Protein AF-A0AA36K8P7-F1 (afdb_monomer_lite)

Secondary structure (DSSP, 8-state):
----TT--HHHHHHHHHHHHHHHHHHHHHHHHHHHHHHHHHHHSSS---HHHHHHHHHHHHHHHHHHHHHHHHSS--SSGGGGGG-HHHHHHHHHHHHHHHHHHHHHHHHT--

Organism: NCBI:txid1147131

Foldseek 3Di:
DDDDPVVDVVVVVVVVVVVLVVCLVVLCVQQVVQLQVQCCVPPVDSDRDLVSQLVSLVVVCVVCQLVVCCVPVVDADVVNCVSVVPVVSSVSSNVSSVVNNVVVVVVVVVVVD

Structure (mmCIF, N/CA/C/O backbone):
data_AF-A0AA36K8P7-F1
#
_entry.id   AF-A0AA36K8P7-F1
#
loop_
_atom_site.group_PDB
_atom_site.id
_atom_site.type_symbol
_atom_site.label_atom_id
_atom_site.label_alt_id
_atom_site.label_comp_id
_atom_site.label_asym_id
_atom_site.label_entity_id
_atom_site.label_seq_id
_atom_site.pdbx_PDB_ins_code
_atom_site.Cartn_x
_atom_site.Cartn_y
_atom_site.Cartn_z
_atom_site.occupancy
_atom_site.B_iso_or_equiv
_atom_site.auth_seq_id
_atom_site.auth_comp_id
_atom_site.auth_asym_id
_atom_site.auth_atom_id
_atom_site.pdbx_PDB_model_num
ATOM 1 N N . MET A 1 1 ? -8.236 -1.649 -37.747 1.00 40.59 1 MET A N 1
ATOM 2 C CA . MET A 1 1 ? -7.545 -1.756 -36.446 1.00 40.59 1 MET A CA 1
ATOM 3 C C . MET A 1 1 ? -7.538 -3.229 -36.063 1.00 40.59 1 MET A C 1
ATOM 5 O O . MET A 1 1 ? -8.474 -3.711 -35.443 1.00 40.59 1 MET A O 1
ATOM 9 N N . THR A 1 2 ? -6.567 -3.982 -36.574 1.00 45.44 2 THR A N 1
ATOM 10 C CA . THR A 1 2 ? -6.408 -5.414 -36.292 1.00 45.44 2 THR A CA 1
ATOM 11 C C . THR A 1 2 ? -5.794 -5.549 -34.906 1.00 45.44 2 THR A C 1
ATOM 13 O O . THR A 1 2 ? -4.579 -5.449 -34.750 1.00 45.44 2 THR A O 1
ATOM 16 N N . LEU A 1 3 ? -6.643 -5.689 -33.886 1.00 53.00 3 LEU A N 1
ATOM 17 C CA . LEU A 1 3 ? -6.190 -6.122 -32.569 1.00 53.00 3 LEU A CA 1
ATOM 18 C C . LEU A 1 3 ? -5.584 -7.516 -32.745 1.00 53.00 3 LEU A C 1
ATOM 20 O O . LEU A 1 3 ? -6.253 -8.430 -33.222 1.00 53.00 3 LEU A O 1
ATOM 24 N N . ASN A 1 4 ? -4.292 -7.627 -32.447 1.00 53.62 4 ASN A N 1
ATOM 25 C CA . ASN A 1 4 ? -3.527 -8.863 -32.503 1.00 53.62 4 ASN A CA 1
ATOM 26 C C . ASN A 1 4 ? -4.306 -9.978 -31.777 1.00 53.62 4 ASN A C 1
ATOM 28 O O . ASN A 1 4 ? -4.732 -9.773 -30.640 1.00 53.62 4 ASN A O 1
ATOM 32 N N . ALA A 1 5 ? -4.510 -11.135 -32.414 1.00 56.41 5 ALA A N 1
ATOM 33 C CA . ALA A 1 5 ? -5.339 -12.228 -31.884 1.00 56.41 5 ALA A CA 1
ATOM 34 C C . ALA A 1 5 ? -4.796 -12.844 -30.573 1.00 56.41 5 ALA A C 1
ATOM 36 O O . ALA A 1 5 ? -5.488 -13.614 -29.912 1.00 56.41 5 ALA A O 1
ATOM 37 N N . GLU A 1 6 ? -3.580 -12.470 -30.170 1.00 55.19 6 GLU A N 1
ATOM 38 C CA . GLU A 1 6 ? -2.968 -12.822 -28.885 1.00 55.19 6 GLU A CA 1
ATOM 39 C C . GLU A 1 6 ? -3.458 -11.951 -27.712 1.00 55.19 6 GLU A C 1
ATOM 41 O O . GLU A 1 6 ? -3.412 -12.373 -26.557 1.00 55.19 6 GLU A O 1
ATOM 46 N N . PHE A 1 7 ? -3.999 -10.758 -27.986 1.00 55.38 7 PHE A N 1
ATOM 47 C CA . PHE A 1 7 ? -4.611 -9.867 -26.994 1.00 55.38 7 PHE A CA 1
ATOM 48 C C . PHE A 1 7 ? -6.116 -10.151 -26.880 1.00 55.38 7 PHE A C 1
ATOM 50 O O . PHE A 1 7 ? -6.971 -9.308 -27.154 1.00 55.38 7 PHE A O 1
ATOM 57 N N . ASN A 1 8 ? -6.462 -11.376 -26.484 1.00 69.94 8 ASN A N 1
ATOM 58 C CA . ASN A 1 8 ? -7.846 -11.702 -26.156 1.00 69.94 8 ASN A CA 1
ATOM 59 C C . ASN A 1 8 ? -8.276 -10.879 -24.924 1.00 69.94 8 ASN A C 1
ATOM 61 O O . ASN A 1 8 ? -7.596 -10.899 -23.897 1.00 69.94 8 ASN A O 1
ATOM 65 N N . LEU A 1 9 ? -9.412 -10.175 -25.002 1.00 70.62 9 LEU A N 1
ATOM 66 C CA . LEU A 1 9 ? -9.998 -9.420 -23.881 1.00 70.62 9 LEU A CA 1
ATOM 67 C C . LEU A 1 9 ? -10.152 -10.286 -22.621 1.00 70.62 9 LEU A C 1
ATOM 69 O O . LEU A 1 9 ? -10.015 -9.787 -21.506 1.00 70.62 9 LEU A O 1
ATOM 73 N N . TYR A 1 10 ? -10.365 -11.591 -22.803 1.00 75.62 10 TYR A N 1
ATOM 74 C CA . TYR A 1 10 ? -10.346 -12.568 -21.721 1.00 75.62 10 TYR A CA 1
ATOM 75 C C . TYR A 1 10 ? -8.986 -12.630 -21.008 1.00 75.62 10 TYR A C 1
ATOM 77 O O . TYR A 1 10 ? -8.942 -12.534 -19.785 1.00 75.62 10 TYR A O 1
ATOM 85 N N . SER A 1 11 ? -7.871 -12.710 -21.744 1.00 75.19 11 SER A N 1
ATOM 86 C CA . SER A 1 11 ? -6.522 -12.694 -21.158 1.00 75.19 11 SER A CA 1
ATOM 87 C C . SER A 1 11 ? -6.240 -11.389 -20.420 1.00 75.19 11 SER A C 1
ATOM 89 O O . SER A 1 11 ? -5.667 -11.420 -19.336 1.00 75.19 11 SER A O 1
ATOM 91 N N . ILE A 1 12 ? -6.699 -10.248 -20.945 1.00 77.25 12 ILE A N 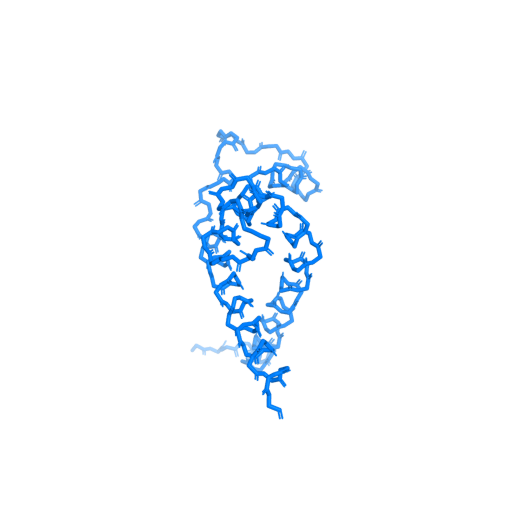1
ATOM 92 C CA . ILE A 1 12 ? -6.587 -8.957 -20.246 1.00 77.25 12 ILE A CA 1
ATOM 93 C C . ILE A 1 12 ? -7.373 -8.999 -18.929 1.00 77.25 12 ILE A C 1
ATOM 95 O O . ILE A 1 12 ? -6.844 -8.627 -17.883 1.00 77.25 12 ILE A O 1
ATOM 99 N N . GLY A 1 13 ? -8.611 -9.501 -18.960 1.00 78.62 13 GLY A N 1
ATOM 100 C CA . GLY A 1 13 ? -9.445 -9.665 -17.770 1.00 78.62 13 GLY A CA 1
ATOM 101 C C . GLY A 1 13 ? -8.815 -10.586 -16.724 1.00 78.62 13 GLY A C 1
ATOM 102 O O . GLY A 1 13 ? -8.796 -10.247 -15.543 1.00 78.62 13 GLY A O 1
ATOM 103 N N . VAL A 1 14 ? -8.236 -11.712 -17.148 1.00 79.44 14 VAL A N 1
ATOM 104 C CA . VAL A 1 14 ? -7.538 -12.658 -16.264 1.00 79.44 14 VAL A CA 1
ATOM 105 C C . VAL A 1 14 ? -6.281 -12.033 -15.662 1.00 79.44 14 VAL A C 1
ATOM 107 O O . VAL A 1 14 ? -6.059 -12.177 -14.463 1.00 79.44 14 VAL A O 1
ATOM 110 N N . ILE A 1 15 ? -5.483 -11.301 -16.445 1.00 77.94 15 ILE A N 1
ATOM 111 C CA . ILE A 1 15 ? -4.281 -10.613 -15.948 1.00 77.94 15 ILE A CA 1
ATOM 112 C C . ILE A 1 15 ? -4.660 -9.542 -14.923 1.00 77.94 15 ILE A C 1
ATOM 114 O O . ILE A 1 15 ? -4.028 -9.467 -13.869 1.00 77.94 15 ILE A O 1
ATOM 118 N N . LEU A 1 16 ? -5.706 -8.756 -15.197 1.00 75.69 16 LEU A N 1
ATOM 119 C CA . LEU A 1 16 ? -6.227 -7.756 -14.264 1.00 75.69 16 LEU A CA 1
ATOM 120 C C . LEU A 1 16 ? -6.761 -8.402 -12.983 1.00 75.69 16 LEU A C 1
ATOM 122 O O . LEU A 1 16 ? -6.462 -7.920 -11.894 1.00 75.69 16 LEU A O 1
ATOM 126 N N . LEU A 1 17 ? -7.501 -9.509 -13.093 1.00 78.44 17 LEU A N 1
ATOM 127 C CA . LEU A 1 17 ? -8.026 -10.243 -11.942 1.00 78.44 17 LEU A CA 1
ATOM 128 C C . LEU A 1 17 ? -6.900 -10.854 -11.100 1.00 78.44 17 LEU A C 1
ATOM 130 O O . LEU A 1 17 ? -6.914 -10.725 -9.879 1.00 78.44 17 LEU A O 1
ATOM 134 N N . ALA A 1 18 ? -5.913 -11.484 -11.735 1.00 76.62 18 ALA A N 1
ATOM 135 C CA . ALA A 1 18 ? -4.758 -12.057 -11.054 1.00 76.62 18 ALA A CA 1
ATOM 136 C C . ALA A 1 18 ? -3.929 -10.971 -10.355 1.00 76.62 18 ALA A C 1
ATOM 138 O O . ALA A 1 18 ? -3.581 -11.133 -9.187 1.00 76.62 18 ALA A O 1
ATOM 139 N N . HIS A 1 19 ? -3.683 -9.838 -11.024 1.00 74.88 19 HIS A N 1
ATOM 140 C CA . HIS A 1 19 ? -3.034 -8.677 -10.408 1.00 74.88 19 HIS A CA 1
ATOM 141 C C . HIS A 1 19 ? -3.842 -8.147 -9.226 1.00 74.88 19 HIS A C 1
ATOM 143 O O . HIS A 1 19 ? -3.276 -7.907 -8.163 1.00 74.88 19 HIS A O 1
ATOM 149 N N . PHE A 1 20 ? -5.159 -8.009 -9.374 1.00 73.12 20 PHE A N 1
ATOM 150 C CA . PHE A 1 20 ? -6.035 -7.550 -8.301 1.00 73.12 20 PHE A CA 1
ATOM 151 C C . PHE A 1 20 ? -6.010 -8.493 -7.092 1.00 73.12 20 PHE A C 1
ATOM 153 O O . PHE A 1 20 ? -5.865 -8.032 -5.964 1.00 73.12 20 PHE A O 1
ATOM 160 N N . LEU A 1 21 ? -6.097 -9.808 -7.311 1.00 76.06 21 LEU A N 1
ATOM 161 C CA . LEU A 1 21 ? -6.047 -10.814 -6.246 1.00 76.06 21 LEU A CA 1
ATOM 162 C C . LEU A 1 21 ? -4.680 -10.862 -5.562 1.00 76.06 21 LEU A C 1
ATOM 164 O O . LEU A 1 21 ? -4.620 -10.943 -4.336 1.00 76.06 21 LEU A O 1
ATOM 168 N N . PHE A 1 22 ? -3.592 -10.771 -6.330 1.00 74.94 22 PHE A N 1
ATOM 169 C CA . PHE A 1 22 ? -2.241 -10.681 -5.783 1.00 74.94 22 PHE A CA 1
ATOM 170 C C . PHE A 1 22 ? -2.099 -9.440 -4.903 1.00 74.94 22 PHE A C 1
ATOM 172 O O . PHE A 1 22 ? -1.664 -9.545 -3.756 1.00 74.94 22 PHE A O 1
ATOM 179 N N . TYR A 1 23 ? -2.548 -8.281 -5.397 1.00 68.44 23 TYR A N 1
ATOM 180 C CA . TYR A 1 23 ? -2.556 -7.054 -4.614 1.00 68.44 23 TYR A CA 1
ATOM 181 C C . TYR A 1 23 ? -3.427 -7.175 -3.378 1.00 68.44 23 TYR A C 1
ATOM 183 O O . TYR A 1 23 ? -2.968 -6.740 -2.337 1.00 68.44 23 TYR A O 1
ATOM 191 N N . LEU A 1 24 ? -4.612 -7.786 -3.448 1.00 70.56 24 LEU A N 1
ATOM 192 C CA . LEU A 1 24 ? -5.509 -7.981 -2.306 1.00 70.56 24 LEU A CA 1
ATOM 193 C C . LEU A 1 24 ? -4.886 -8.884 -1.230 1.00 70.56 24 LEU A C 1
ATOM 195 O O . LEU A 1 24 ? -4.972 -8.571 -0.043 1.00 70.56 24 LEU A O 1
ATOM 199 N N . LEU A 1 25 ? -4.235 -9.978 -1.636 1.00 73.88 25 LEU A N 1
ATOM 200 C CA . LEU A 1 25 ? -3.554 -10.908 -0.732 1.00 73.88 25 LEU A CA 1
ATOM 201 C C . LEU A 1 25 ? -2.342 -10.247 -0.068 1.00 73.88 25 LEU A C 1
ATOM 203 O O . LEU A 1 25 ? -2.195 -10.302 1.153 1.00 73.88 25 LEU A O 1
ATOM 207 N N . PHE A 1 26 ? -1.499 -9.593 -0.868 1.00 68.94 26 PHE A N 1
ATOM 208 C CA . PHE A 1 26 ? -0.309 -8.898 -0.386 1.00 68.94 26 PHE A CA 1
ATOM 209 C C . PHE A 1 26 ? -0.693 -7.686 0.474 1.00 68.94 26 PHE A C 1
ATOM 211 O O . PHE A 1 26 ? -0.095 -7.473 1.528 1.00 68.94 26 PHE A O 1
ATOM 218 N N . TYR A 1 27 ? -1.758 -6.961 0.094 1.00 66.44 27 TYR A N 1
ATOM 219 C CA . TYR A 1 27 ? -2.400 -5.935 0.921 1.00 66.44 27 TYR A CA 1
ATOM 220 C C . TYR A 1 27 ? -2.798 -6.527 2.264 1.00 66.44 27 TYR A C 1
ATOM 222 O O . TYR A 1 27 ? -2.426 -5.985 3.294 1.00 66.44 27 TYR A O 1
ATOM 230 N N . GLY A 1 28 ? -3.532 -7.639 2.276 1.00 65.56 28 GLY A N 1
ATOM 231 C CA . GLY A 1 28 ? -3.952 -8.291 3.511 1.00 65.56 28 GLY A CA 1
ATOM 232 C C . GLY A 1 28 ? -2.760 -8.612 4.412 1.00 65.56 28 GLY A C 1
ATOM 233 O O . GLY A 1 28 ? -2.693 -8.138 5.541 1.00 65.56 28 GLY A O 1
ATOM 234 N N . LEU A 1 29 ? -1.774 -9.353 3.909 1.00 74.19 29 LEU A N 1
ATOM 235 C CA . LEU A 1 29 ? -0.672 -9.839 4.742 1.00 74.19 29 LEU A CA 1
ATOM 236 C C . LEU A 1 29 ? 0.176 -8.706 5.346 1.00 74.19 29 LEU A C 1
ATOM 238 O O . LEU A 1 29 ? 0.515 -8.750 6.528 1.00 74.19 29 LEU A O 1
ATOM 242 N N . LEU A 1 30 ? 0.505 -7.690 4.542 1.00 71.00 30 LEU A N 1
ATOM 243 C CA . LEU A 1 30 ? 1.369 -6.587 4.965 1.00 71.00 30 LEU A CA 1
ATOM 244 C C . LEU A 1 30 ? 0.608 -5.467 5.662 1.00 71.00 30 LEU A C 1
ATOM 246 O O . LEU A 1 30 ? 1.123 -4.901 6.616 1.00 71.00 30 LEU A O 1
ATOM 250 N N . ILE A 1 31 ? -0.603 -5.124 5.226 1.00 67.88 31 ILE A N 1
ATOM 251 C CA . ILE A 1 31 ? -1.311 -3.948 5.746 1.00 67.88 31 ILE A CA 1
ATOM 252 C C . ILE A 1 31 ? -2.125 -4.282 6.984 1.00 67.88 31 ILE A C 1
ATOM 254 O O . ILE A 1 31 ? -2.259 -3.404 7.826 1.00 67.88 31 ILE A O 1
ATOM 258 N N . ILE A 1 32 ? -2.608 -5.515 7.175 1.00 69.25 32 ILE A N 1
ATOM 259 C CA . ILE A 1 32 ? -3.371 -5.887 8.382 1.00 69.25 32 ILE A CA 1
ATOM 260 C C . ILE A 1 32 ? -2.647 -5.526 9.691 1.00 69.25 32 ILE A C 1
ATOM 262 O O . ILE A 1 32 ? -3.256 -4.813 10.495 1.00 69.25 32 ILE A O 1
ATOM 266 N N . PRO A 1 33 ? -1.388 -5.946 9.940 1.00 70.94 33 PRO A N 1
ATOM 267 C CA . PRO A 1 33 ? -0.728 -5.648 11.211 1.00 70.94 33 PRO A CA 1
ATOM 268 C C . PRO A 1 33 ? -0.530 -4.140 11.414 1.00 70.94 33 PRO A C 1
ATOM 270 O O . PRO A 1 33 ? -0.834 -3.610 12.482 1.00 70.94 33 PRO A O 1
ATOM 273 N N . PHE A 1 34 ? -0.118 -3.417 10.371 1.00 68.38 34 PHE A N 1
ATOM 274 C CA . PHE A 1 34 ? 0.097 -1.969 10.448 1.00 68.38 34 PHE A CA 1
ATOM 275 C C . PHE A 1 34 ? -1.208 -1.181 10.566 1.00 68.38 34 PHE A C 1
ATOM 277 O O . PHE A 1 34 ? -1.270 -0.210 11.315 1.00 68.38 34 PHE A O 1
ATOM 284 N N . ALA A 1 35 ? -2.267 -1.603 9.879 1.00 68.06 35 ALA A N 1
ATOM 285 C CA . ALA A 1 35 ? -3.590 -1.003 9.975 1.00 68.06 35 ALA A CA 1
ATOM 286 C C . ALA A 1 35 ? -4.223 -1.233 11.338 1.00 68.06 35 ALA A C 1
ATOM 288 O O . ALA A 1 35 ? -4.905 -0.344 11.844 1.00 68.06 35 ALA A O 1
ATOM 289 N N . TYR A 1 36 ? -3.946 -2.366 11.980 1.00 70.12 36 TYR A N 1
ATOM 290 C CA . TYR A 1 36 ? -4.372 -2.601 13.351 1.00 70.12 36 TYR A CA 1
ATOM 291 C C . TYR A 1 36 ? -3.639 -1.689 14.341 1.00 70.12 36 TYR A C 1
ATOM 293 O O . TYR A 1 36 ? -4.287 -1.050 15.170 1.00 70.12 36 TYR A O 1
ATOM 301 N N . ILE A 1 37 ? -2.314 -1.556 14.205 1.00 73.38 37 ILE A N 1
ATOM 302 C CA . ILE A 1 37 ? -1.496 -0.639 15.015 1.00 73.38 37 ILE A CA 1
ATOM 303 C C . ILE A 1 37 ? -1.978 0.806 14.829 1.00 73.38 37 ILE A C 1
ATOM 305 O O . ILE A 1 37 ? -2.318 1.480 15.798 1.00 73.38 37 ILE A O 1
ATOM 309 N N . ILE A 1 38 ? -2.087 1.273 13.585 1.00 66.94 38 ILE A N 1
ATOM 310 C CA . ILE A 1 38 ? -2.539 2.634 13.266 1.00 66.94 38 ILE A CA 1
ATOM 311 C C . ILE A 1 38 ? -3.967 2.860 13.768 1.00 66.94 38 ILE A C 1
ATOM 313 O O . ILE A 1 38 ? -4.245 3.899 14.357 1.00 66.94 38 ILE A O 1
ATOM 317 N N . SER A 1 39 ? -4.868 1.887 13.613 1.00 64.19 39 SER A N 1
ATOM 318 C CA . SER A 1 39 ? -6.231 1.977 14.145 1.00 64.19 39 SER A CA 1
ATOM 319 C C . SER A 1 39 ? -6.267 2.053 15.673 1.00 64.19 39 SER A C 1
ATOM 321 O O . SER A 1 39 ? -7.084 2.793 16.226 1.00 64.19 39 SER A O 1
ATOM 323 N N . TYR A 1 40 ? -5.390 1.317 16.358 1.00 67.75 40 TYR A N 1
ATOM 324 C CA . TYR A 1 40 ? -5.247 1.375 17.811 1.00 67.75 40 TYR A CA 1
ATOM 325 C C . TYR A 1 40 ? -4.817 2.776 18.268 1.00 67.75 40 TYR A C 1
ATOM 327 O O . TYR A 1 40 ? -5.436 3.334 19.175 1.00 67.75 40 TYR A O 1
ATOM 335 N N . PHE A 1 41 ? -3.837 3.379 17.586 1.00 65.56 41 PHE A N 1
ATOM 336 C CA . PHE A 1 41 ? -3.371 4.737 17.880 1.00 65.56 41 PHE A CA 1
ATOM 337 C C . PHE A 1 41 ? -4.388 5.830 17.508 1.00 65.56 41 PHE A C 1
ATOM 339 O O . PHE A 1 41 ? -4.593 6.747 18.299 1.00 65.56 41 PHE A O 1
ATOM 346 N N . LEU A 1 42 ? -5.055 5.741 16.349 1.00 61.28 42 LEU A N 1
ATOM 347 C CA . LEU A 1 42 ? -5.985 6.780 15.873 1.00 61.28 42 LEU A CA 1
ATOM 348 C C . LEU A 1 42 ? -7.346 6.754 16.572 1.00 61.28 42 LEU A C 1
ATOM 350 O O . LEU A 1 42 ? -7.914 7.805 16.850 1.00 61.28 42 LEU A O 1
ATOM 354 N N . ALA A 1 43 ? -7.917 5.569 16.790 1.00 56.47 43 ALA A N 1
ATOM 355 C CA . ALA A 1 43 ? -9.314 5.441 17.207 1.00 56.47 43 ALA A CA 1
ATOM 356 C C . ALA A 1 43 ? -9.480 4.926 18.642 1.00 56.47 43 ALA A C 1
ATOM 358 O O . ALA A 1 43 ? -10.618 4.803 19.101 1.00 56.47 43 ALA A O 1
ATOM 359 N N . ARG A 1 44 ? -8.382 4.557 19.330 1.00 57.69 44 ARG A N 1
ATOM 360 C CA . ARG A 1 44 ? -8.389 3.865 20.640 1.00 57.69 44 ARG A CA 1
ATOM 361 C C . ARG A 1 44 ? -9.305 2.629 20.677 1.00 57.69 44 ARG A C 1
ATOM 363 O O . ARG A 1 44 ? -9.708 2.161 21.737 1.00 57.69 44 ARG A O 1
ATOM 370 N N . LYS A 1 45 ? -9.662 2.113 19.498 1.00 53.88 45 LYS A N 1
ATOM 371 C CA . LYS A 1 45 ? -10.576 0.998 19.261 1.00 53.88 45 LYS A CA 1
ATOM 372 C C . LYS A 1 45 ? -9.860 0.011 18.358 1.00 53.88 45 LYS A C 1
ATOM 374 O O . LYS A 1 45 ? -9.368 0.383 17.294 1.00 53.88 45 LYS A O 1
ATOM 379 N N . SER A 1 46 ? -9.873 -1.264 18.734 1.00 58.09 46 SER A N 1
ATOM 380 C CA . SER A 1 46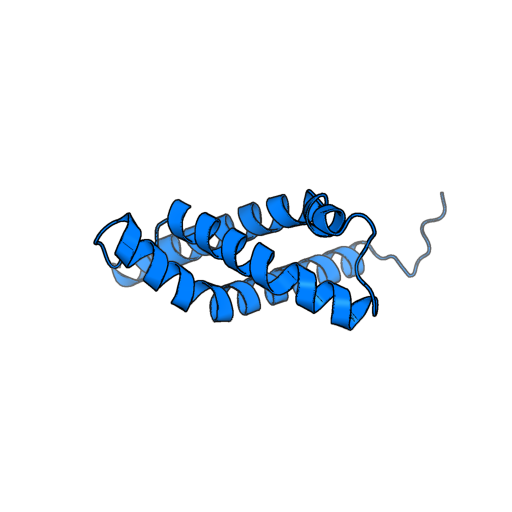 ? -9.238 -2.354 17.981 1.00 58.09 46 SER A CA 1
ATOM 381 C C . SER A 1 46 ? -10.042 -2.779 16.731 1.00 58.09 46 SER A C 1
ATOM 383 O O . SER A 1 46 ? -10.006 -3.920 16.277 1.00 58.09 46 SER A O 1
ATOM 385 N N . ARG A 1 47 ? -10.818 -1.848 16.159 1.00 62.22 47 ARG A N 1
ATOM 386 C CA . ARG A 1 47 ? -11.633 -2.064 14.962 1.00 62.22 47 ARG A CA 1
ATOM 387 C C . ARG A 1 47 ? -11.023 -1.330 13.781 1.00 62.22 47 ARG A C 1
ATOM 389 O O . ARG A 1 47 ? -11.079 -0.104 13.731 1.00 62.22 47 ARG A O 1
ATOM 396 N N . LEU A 1 48 ? -10.544 -2.106 12.812 1.00 68.31 48 LEU A N 1
ATOM 397 C CA . LEU A 1 48 ? -10.168 -1.635 11.481 1.00 68.31 48 LEU A CA 1
ATOM 398 C C . LEU A 1 48 ? -11.321 -0.833 10.863 1.00 68.31 48 LEU A C 1
ATOM 400 O O . LEU A 1 48 ? -12.437 -1.335 10.700 1.00 68.31 48 LEU A O 1
ATOM 404 N N . ASN A 1 49 ? -11.051 0.426 10.536 1.00 76.31 49 ASN A N 1
ATOM 405 C CA . ASN A 1 49 ? -11.981 1.311 9.853 1.00 76.31 49 ASN A CA 1
ATOM 406 C C . ASN A 1 49 ? -11.401 1.695 8.485 1.00 76.31 49 ASN A C 1
ATOM 408 O O . ASN A 1 49 ? -10.215 1.508 8.226 1.00 76.31 49 ASN A O 1
ATOM 412 N N . LEU A 1 50 ? -12.249 2.185 7.580 1.00 79.62 50 LEU A N 1
ATOM 413 C CA . LEU A 1 50 ? -11.839 2.464 6.201 1.00 79.62 50 LEU A CA 1
ATOM 414 C C . LEU A 1 50 ? -10.682 3.479 6.135 1.00 79.62 50 LEU A C 1
ATOM 416 O O . LEU A 1 50 ? -9.754 3.308 5.351 1.00 79.62 50 LEU A O 1
ATOM 420 N N . MET A 1 51 ? -10.702 4.489 7.011 1.00 80.06 51 MET A N 1
ATOM 421 C CA . MET A 1 51 ? -9.650 5.503 7.074 1.00 80.06 51 MET A CA 1
ATOM 422 C C . MET A 1 51 ? -8.316 4.920 7.540 1.00 80.06 51 MET A C 1
ATOM 424 O O . MET A 1 51 ? -7.288 5.214 6.936 1.00 80.06 51 MET A O 1
ATOM 428 N N . SER A 1 52 ? -8.309 4.061 8.566 1.00 77.38 52 SER A N 1
ATOM 429 C CA . SER A 1 52 ? -7.076 3.412 9.014 1.00 77.38 52 SER A CA 1
ATOM 430 C C . SER A 1 52 ? -6.508 2.490 7.939 1.00 77.38 52 SER A C 1
ATOM 432 O O . SER A 1 52 ? -5.307 2.526 7.707 1.00 77.38 52 SER A O 1
ATOM 434 N N . ILE A 1 53 ? -7.353 1.769 7.195 1.00 81.25 53 ILE A N 1
ATOM 435 C CA . ILE A 1 53 ? -6.919 0.954 6.047 1.00 81.25 53 ILE A CA 1
ATOM 436 C C . ILE A 1 53 ? -6.220 1.818 4.983 1.00 81.25 53 ILE A C 1
ATOM 438 O O . ILE A 1 53 ? -5.133 1.462 4.528 1.00 81.25 53 ILE A O 1
ATOM 442 N N . PHE A 1 54 ? -6.792 2.968 4.612 1.00 83.62 54 PHE A N 1
ATOM 443 C CA . PHE A 1 54 ? -6.190 3.856 3.609 1.00 83.62 54 PHE A CA 1
ATOM 444 C C . PHE A 1 54 ? -4.897 4.520 4.076 1.00 83.62 54 PHE A C 1
ATOM 446 O O . PHE A 1 54 ? -3.926 4.570 3.315 1.00 83.62 54 PHE A O 1
ATOM 453 N N . ILE A 1 55 ? -4.857 5.002 5.319 1.00 82.88 55 ILE A N 1
ATOM 454 C CA . ILE A 1 55 ? -3.661 5.632 5.891 1.00 82.88 55 ILE A CA 1
ATOM 455 C C . ILE A 1 55 ? -2.516 4.620 5.941 1.00 82.88 55 ILE A C 1
ATOM 457 O O . ILE A 1 55 ? -1.409 4.916 5.497 1.00 82.88 55 ILE A O 1
ATOM 461 N N . SER A 1 56 ? -2.785 3.404 6.414 1.00 78.62 56 SER A N 1
ATOM 462 C CA . SER A 1 56 ? -1.777 2.348 6.506 1.00 78.62 56 SER A CA 1
ATOM 463 C C . SER A 1 56 ? -1.308 1.858 5.144 1.00 78.62 56 SER A C 1
ATOM 465 O O . SER A 1 56 ? -0.107 1.684 4.953 1.00 78.62 56 SER A O 1
ATOM 467 N N . GLY A 1 57 ? -2.221 1.693 4.184 1.00 79.06 57 GLY A N 1
ATOM 468 C CA . GLY A 1 57 ? -1.861 1.331 2.814 1.00 79.06 57 GLY A CA 1
ATOM 469 C C . GLY A 1 57 ? -0.982 2.384 2.142 1.00 79.06 57 GLY A C 1
ATOM 470 O O . GLY A 1 57 ? 0.022 2.049 1.516 1.00 79.06 57 GLY A O 1
ATOM 471 N N . THR A 1 58 ? -1.296 3.664 2.351 1.00 83.56 58 THR A N 1
ATOM 472 C CA . THR A 1 58 ? -0.486 4.779 1.841 1.00 83.56 58 THR A CA 1
ATOM 473 C C . THR A 1 58 ? 0.879 4.846 2.529 1.00 83.56 58 THR A C 1
ATOM 475 O O . THR A 1 58 ? 1.892 5.018 1.856 1.00 83.56 58 THR A O 1
ATOM 478 N N . ALA A 1 59 ? 0.938 4.665 3.851 1.00 84.62 59 ALA A N 1
ATOM 479 C CA . ALA A 1 59 ? 2.190 4.684 4.607 1.00 84.62 59 ALA A CA 1
ATOM 480 C C . ALA A 1 59 ? 3.136 3.551 4.182 1.00 84.62 59 ALA A C 1
ATOM 482 O O . ALA A 1 59 ? 4.310 3.794 3.908 1.00 84.62 59 ALA A O 1
ATOM 483 N N . ILE A 1 60 ? 2.617 2.327 4.059 1.00 82.56 60 ILE A N 1
ATOM 484 C CA . ILE A 1 60 ? 3.390 1.174 3.581 1.00 82.56 60 ILE A CA 1
ATOM 485 C C . ILE A 1 60 ? 3.880 1.412 2.153 1.00 82.56 60 ILE A C 1
ATOM 487 O O . ILE A 1 60 ? 5.041 1.141 1.852 1.00 82.56 60 ILE A O 1
ATOM 491 N N . TRP A 1 61 ? 3.035 1.972 1.287 1.00 81.69 61 TRP A N 1
ATOM 492 C CA . TRP A 1 61 ? 3.441 2.320 -0.070 1.00 81.69 61 TRP A CA 1
ATOM 493 C C . TRP A 1 61 ? 4.600 3.319 -0.084 1.00 81.69 61 TRP A C 1
ATOM 495 O O . TRP A 1 61 ? 5.600 3.072 -0.754 1.00 81.69 61 TRP A O 1
ATOM 505 N N . ILE A 1 62 ? 4.519 4.400 0.695 1.00 84.62 62 ILE A N 1
ATOM 506 C CA . ILE A 1 62 ? 5.592 5.402 0.786 1.00 84.62 62 ILE A CA 1
ATOM 507 C C . ILE A 1 62 ? 6.916 4.763 1.227 1.00 84.62 62 ILE A C 1
ATOM 509 O O . ILE A 1 62 ? 7.965 5.106 0.690 1.00 84.62 62 ILE A O 1
ATOM 513 N N . LEU A 1 63 ? 6.874 3.804 2.155 1.00 85.06 63 LEU A N 1
ATOM 514 C CA . LEU A 1 63 ? 8.070 3.120 2.653 1.00 85.06 63 LEU A CA 1
ATOM 515 C C . LEU A 1 63 ? 8.657 2.116 1.650 1.00 85.06 63 LEU A C 1
ATOM 517 O O . LEU A 1 63 ? 9.875 2.038 1.501 1.00 85.06 63 LEU A O 1
ATOM 521 N N . ILE A 1 64 ? 7.812 1.347 0.959 1.00 83.38 64 ILE A N 1
ATOM 522 C CA . ILE A 1 64 ? 8.263 0.264 0.071 1.00 83.38 64 ILE A CA 1
ATOM 523 C C . ILE A 1 64 ? 8.610 0.779 -1.332 1.00 83.38 64 ILE A C 1
ATOM 525 O O . ILE A 1 64 ? 9.504 0.226 -1.968 1.00 83.38 64 ILE A O 1
ATOM 529 N N . SER A 1 65 ? 7.965 1.843 -1.823 1.00 82.00 65 SER A N 1
ATOM 530 C CA . SER 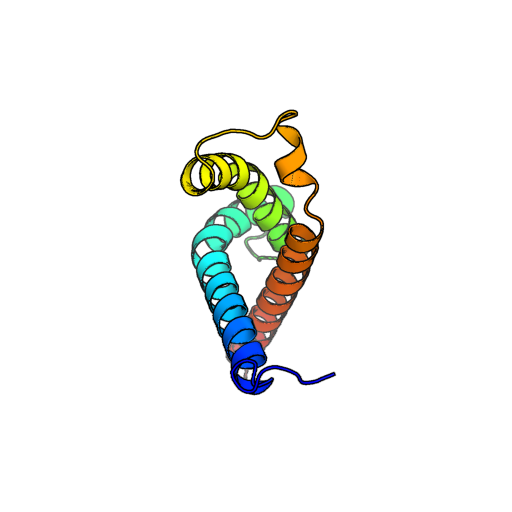A 1 65 ? 8.154 2.325 -3.205 1.00 82.00 65 SER A CA 1
ATOM 531 C C . SER A 1 65 ? 9.610 2.637 -3.570 1.00 82.00 65 SER A C 1
ATOM 533 O O . SER A 1 65 ? 10.036 2.222 -4.646 1.00 82.00 65 SER A O 1
ATOM 535 N N . PRO A 1 66 ? 10.409 3.306 -2.713 1.00 83.62 66 PRO A N 1
ATOM 536 C CA . PRO A 1 66 ? 11.830 3.532 -2.975 1.00 83.62 66 PRO A CA 1
ATOM 537 C C . PRO A 1 66 ? 12.620 2.224 -3.116 1.00 83.62 66 PRO A C 1
ATOM 539 O O . PRO A 1 66 ? 13.429 2.087 -4.029 1.00 83.62 66 PRO A O 1
ATOM 542 N N . ILE A 1 67 ? 12.351 1.250 -2.239 1.00 84.69 67 ILE A N 1
ATOM 543 C CA . ILE A 1 67 ? 13.023 -0.058 -2.215 1.00 84.69 67 ILE A CA 1
ATOM 544 C C . ILE A 1 67 ? 12.647 -0.868 -3.458 1.00 84.69 67 ILE A C 1
ATOM 546 O O . ILE A 1 67 ? 13.517 -1.413 -4.131 1.00 84.69 67 ILE A O 1
ATOM 550 N N . ALA A 1 68 ? 11.357 -0.908 -3.793 1.00 81.31 68 ALA A N 1
ATOM 551 C CA . ALA A 1 68 ? 10.861 -1.584 -4.983 1.00 81.31 68 ALA A CA 1
ATOM 552 C C . ALA A 1 68 ? 11.455 -0.961 -6.253 1.00 81.31 68 ALA A C 1
ATOM 554 O O . ALA A 1 68 ? 11.949 -1.679 -7.117 1.00 81.31 68 ALA A O 1
ATOM 555 N N . HIS A 1 69 ? 11.477 0.371 -6.347 1.00 81.44 69 HIS A N 1
ATOM 556 C CA . HIS A 1 69 ? 12.070 1.061 -7.489 1.00 81.44 69 HIS A CA 1
ATOM 557 C C . HIS A 1 69 ? 13.565 0.746 -7.630 1.00 81.44 69 HIS A C 1
ATOM 559 O O . HIS A 1 69 ? 14.022 0.452 -8.731 1.00 81.44 69 HIS A O 1
ATOM 565 N N . LEU A 1 70 ? 14.324 0.731 -6.529 1.00 84.19 70 LEU A N 1
ATOM 566 C CA . LEU A 1 70 ? 15.727 0.309 -6.551 1.00 84.19 70 LEU A CA 1
ATOM 567 C C . LEU A 1 70 ? 15.900 -1.141 -7.009 1.00 84.19 70 LEU A C 1
ATOM 569 O O . LEU A 1 70 ? 16.788 -1.414 -7.808 1.00 84.19 70 LEU A O 1
ATOM 573 N N . PHE A 1 71 ? 15.065 -2.060 -6.527 1.00 82.50 71 PHE A N 1
ATOM 574 C CA . PHE A 1 71 ? 15.181 -3.479 -6.860 1.00 82.50 71 PHE A CA 1
ATOM 575 C C . PHE A 1 71 ? 14.866 -3.762 -8.336 1.00 82.50 71 PHE A C 1
ATOM 577 O O . PHE A 1 71 ? 15.565 -4.542 -8.974 1.00 82.50 71 PHE A O 1
ATOM 584 N N . PHE A 1 72 ? 13.835 -3.115 -8.890 1.00 80.94 72 PHE A N 1
ATOM 585 C CA . PHE A 1 72 ? 13.397 -3.356 -10.269 1.00 80.94 72 PHE A CA 1
ATOM 586 C C . PHE A 1 72 ? 14.124 -2.501 -11.315 1.00 80.94 72 PHE A C 1
ATOM 588 O O . PHE A 1 72 ? 14.344 -2.969 -12.428 1.00 80.94 72 PHE A O 1
ATOM 595 N N . VAL A 1 73 ? 14.479 -1.254 -10.988 1.00 85.50 73 VAL A N 1
ATOM 596 C CA . VAL A 1 73 ? 15.068 -0.285 -11.938 1.00 85.50 73 VAL A CA 1
ATOM 597 C C . VAL A 1 73 ? 16.574 -0.103 -11.708 1.00 85.50 73 VAL A C 1
ATOM 599 O O . VAL A 1 73 ? 17.276 0.425 -12.566 1.00 85.50 73 VAL A O 1
ATOM 602 N N . GLY A 1 74 ? 17.101 -0.524 -10.555 1.00 86.06 74 GLY A N 1
ATOM 603 C CA . GLY A 1 74 ? 18.526 -0.423 -10.216 1.00 86.06 74 GLY A CA 1
ATOM 604 C C . GLY A 1 74 ? 19.001 0.987 -9.848 1.00 86.06 74 GLY A C 1
ATOM 605 O O . GLY A 1 74 ? 20.182 1.186 -9.581 1.00 86.06 74 GLY A O 1
ATOM 606 N N . SER A 1 75 ? 18.114 1.985 -9.841 1.00 86.25 75 SER A N 1
ATOM 607 C CA . SER A 1 75 ? 18.462 3.383 -9.560 1.00 86.25 75 SER A CA 1
ATOM 608 C C . SER A 1 75 ? 17.258 4.176 -9.055 1.00 86.25 75 SER A C 1
ATOM 610 O O . SER A 1 75 ? 16.115 3.745 -9.198 1.00 86.25 75 SER A O 1
ATOM 612 N N . PHE A 1 76 ? 17.504 5.338 -8.446 1.00 82.00 76 PHE A N 1
ATOM 613 C CA . PHE A 1 76 ? 16.451 6.296 -8.113 1.00 82.00 76 PHE A CA 1
ATOM 614 C C . PHE A 1 76 ? 16.193 7.240 -9.290 1.00 82.00 76 PHE A C 1
ATOM 616 O O . PHE A 1 76 ? 17.149 7.680 -9.931 1.00 82.00 76 PHE A O 1
ATOM 623 N N . PRO A 1 77 ? 14.929 7.612 -9.561 1.00 81.19 77 PRO A N 1
ATOM 624 C CA . PRO A 1 77 ? 14.659 8.644 -10.545 1.00 81.19 77 PRO A CA 1
ATOM 625 C C . PRO A 1 77 ? 15.191 9.985 -10.032 1.00 81.19 77 PRO A C 1
ATOM 627 O O . PRO A 1 77 ? 15.237 10.229 -8.827 1.00 81.19 77 PRO A O 1
ATOM 630 N N . SER A 1 78 ? 15.566 10.875 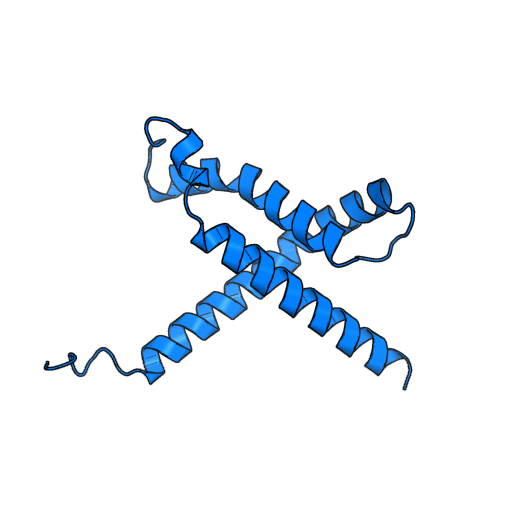-10.947 1.00 84.81 78 SER A N 1
ATOM 631 C CA . SER A 1 78 ? 15.911 12.256 -10.614 1.00 84.81 78 SER A CA 1
ATOM 632 C C . SER A 1 78 ? 14.796 13.184 -11.104 1.00 84.81 78 SER A C 1
ATOM 634 O O . SER A 1 78 ? 14.530 13.221 -12.306 1.00 84.81 78 SER A O 1
ATOM 636 N N . PRO A 1 79 ? 14.111 13.924 -10.219 1.00 87.56 79 PRO A N 1
ATOM 637 C CA . PRO A 1 79 ? 14.212 13.879 -8.761 1.00 87.56 79 PRO A CA 1
ATOM 638 C C . PRO A 1 79 ? 13.525 12.652 -8.125 1.00 87.56 79 PRO A C 1
ATOM 640 O O . PRO A 1 79 ? 12.533 12.139 -8.647 1.00 87.56 79 PRO A O 1
ATOM 643 N N . TRP A 1 80 ? 14.011 12.221 -6.953 1.00 79.31 80 TRP A N 1
ATOM 644 C CA . TRP A 1 80 ? 13.600 10.963 -6.297 1.00 79.31 80 TRP A CA 1
ATOM 645 C C . TRP A 1 80 ? 12.114 10.908 -5.924 1.00 79.31 80 TRP A C 1
ATOM 647 O O . TRP A 1 80 ? 11.512 9.836 -5.909 1.00 79.31 80 TRP A O 1
ATOM 657 N N . TRP A 1 81 ? 11.479 12.060 -5.694 1.00 82.44 81 TRP A N 1
ATOM 658 C CA . TRP A 1 81 ? 10.046 12.144 -5.399 1.00 82.44 81 TRP A CA 1
ATOM 659 C C . TRP A 1 81 ? 9.141 11.835 -6.602 1.00 82.44 81 TRP A C 1
ATOM 661 O O . TRP A 1 81 ? 7.929 11.707 -6.431 1.00 82.44 81 TRP A O 1
ATOM 671 N N . ASN A 1 82 ? 9.686 11.681 -7.817 1.00 85.31 82 ASN A N 1
ATOM 672 C CA . ASN A 1 82 ? 8.891 11.286 -8.984 1.00 85.31 82 ASN A CA 1
ATOM 673 C C . ASN A 1 82 ? 8.270 9.885 -8.849 1.00 85.31 82 ASN A C 1
ATOM 675 O O . ASN A 1 82 ? 7.253 9.632 -9.491 1.00 85.31 82 ASN A O 1
ATOM 679 N N . ILE A 1 83 ? 8.801 9.015 -7.979 1.00 82.31 83 ILE A N 1
ATOM 680 C CA . ILE A 1 83 ? 8.210 7.695 -7.679 1.00 82.31 83 ILE A CA 1
ATOM 681 C C . ILE A 1 83 ? 6.757 7.842 -7.193 1.00 82.31 83 ILE A C 1
ATOM 683 O O . ILE A 1 83 ? 5.894 7.030 -7.518 1.00 82.31 83 ILE A O 1
ATOM 687 N N . TYR A 1 84 ? 6.460 8.925 -6.473 1.00 82.25 84 TYR A N 1
ATOM 688 C CA . TYR A 1 84 ? 5.143 9.184 -5.891 1.00 82.25 84 TYR A CA 1
ATOM 689 C C . TYR A 1 84 ? 4.190 9.933 -6.822 1.00 82.25 84 TYR A C 1
ATOM 691 O O . TYR A 1 84 ? 3.071 10.236 -6.432 1.00 82.25 84 TYR A O 1
ATOM 699 N N . LYS A 1 85 ? 4.586 10.258 -8.057 1.00 82.88 85 LYS A N 1
ATOM 700 C CA . LYS A 1 85 ? 3.689 10.945 -9.006 1.00 82.88 85 LYS A CA 1
ATOM 701 C C . LYS A 1 85 ? 2.778 9.996 -9.776 1.00 82.88 85 LYS A C 1
ATOM 703 O O . LYS A 1 85 ? 1.952 10.434 -10.571 1.00 82.88 85 LYS A O 1
ATOM 708 N N . ILE A 1 86 ? 2.916 8.693 -9.558 1.00 78.06 86 ILE A N 1
ATOM 709 C CA . ILE A 1 86 ? 2.139 7.689 -10.272 1.00 78.06 86 ILE A CA 1
ATOM 710 C C . ILE A 1 86 ? 0.752 7.578 -9.619 1.00 78.06 86 ILE A C 1
ATOM 712 O O . ILE A 1 86 ? 0.523 6.777 -8.710 1.00 78.06 86 ILE A O 1
ATOM 716 N N . TYR A 1 87 ? -0.190 8.393 -10.103 1.00 76.50 87 TYR A N 1
ATOM 717 C CA . TYR A 1 87 ? -1.573 8.467 -9.607 1.00 76.50 87 TYR A CA 1
ATOM 718 C C . TYR A 1 87 ? -2.305 7.119 -9.604 1.00 76.50 87 TYR A C 1
ATOM 720 O O . TYR A 1 87 ? -3.118 6.859 -8.715 1.00 76.50 87 TYR A O 1
ATOM 728 N N . SER A 1 88 ? -1.978 6.237 -10.553 1.00 73.31 88 SER A N 1
ATOM 729 C CA . SER A 1 88 ? -2.561 4.897 -10.652 1.00 73.31 88 SER A CA 1
ATOM 730 C C . SER A 1 88 ? -2.362 4.068 -9.380 1.00 73.31 88 SER A C 1
ATOM 732 O O . SER A 1 88 ? -3.255 3.306 -9.015 1.00 73.31 88 SER A O 1
ATOM 734 N N . PHE A 1 89 ? -1.250 4.251 -8.654 1.00 74.06 89 PHE A N 1
ATOM 735 C CA . PHE A 1 89 ? -1.040 3.546 -7.388 1.00 74.06 89 PHE A CA 1
ATOM 736 C C . PHE A 1 89 ? -2.015 4.012 -6.313 1.00 74.06 89 PHE A C 1
ATOM 738 O O . PHE A 1 89 ? -2.644 3.175 -5.677 1.00 74.06 89 PHE A O 1
ATOM 745 N N . TYR A 1 90 ? -2.221 5.319 -6.144 1.00 80.12 90 TYR A N 1
ATOM 746 C CA . TYR A 1 90 ? -3.174 5.828 -5.151 1.00 80.12 90 TYR A CA 1
ATOM 747 C C . TYR A 1 90 ? -4.603 5.362 -5.433 1.00 80.12 90 TYR A C 1
ATOM 749 O O . TYR A 1 90 ? -5.307 4.954 -4.511 1.00 80.12 90 TYR A O 1
ATOM 757 N N . LEU A 1 91 ? -5.016 5.350 -6.703 1.00 81.50 91 LEU A N 1
ATOM 758 C CA . LEU A 1 91 ? -6.322 4.817 -7.098 1.00 81.50 91 LEU A CA 1
ATOM 759 C C . LEU A 1 91 ? -6.454 3.328 -6.764 1.00 81.50 91 LEU A C 1
ATOM 761 O O . LEU A 1 91 ? -7.482 2.906 -6.238 1.00 81.50 91 LEU A O 1
ATOM 765 N N . MET A 1 92 ? -5.404 2.541 -6.998 1.00 77.44 92 MET A N 1
ATOM 766 C CA . MET A 1 92 ? -5.387 1.119 -6.662 1.00 77.44 92 MET A CA 1
ATOM 767 C C . MET A 1 92 ? -5.427 0.874 -5.148 1.00 77.44 92 MET A C 1
ATOM 769 O O . MET A 1 92 ? -6.142 -0.022 -4.703 1.00 77.44 92 MET A O 1
ATOM 773 N N . ILE A 1 93 ? -4.721 1.682 -4.351 1.00 81.00 93 ILE A N 1
ATOM 774 C CA . ILE A 1 93 ? -4.769 1.648 -2.879 1.00 81.00 93 ILE A CA 1
ATOM 775 C C . ILE A 1 93 ? -6.191 1.929 -2.383 1.00 81.00 93 ILE A C 1
ATOM 777 O O . ILE A 1 93 ? -6.717 1.182 -1.555 1.00 81.00 93 ILE A O 1
ATOM 781 N N . LEU A 1 94 ? -6.835 2.972 -2.916 1.00 84.31 94 LEU A N 1
ATOM 782 C CA . LEU A 1 94 ? -8.207 3.336 -2.559 1.00 84.31 94 LEU A CA 1
ATOM 783 C C . LEU A 1 94 ? -9.200 2.238 -2.945 1.00 84.31 94 LEU A C 1
ATOM 785 O O . LEU A 1 94 ? -10.027 1.832 -2.131 1.00 84.31 94 LEU A O 1
ATOM 789 N N . PHE A 1 95 ? -9.096 1.720 -4.167 1.00 82.19 95 PHE A N 1
ATOM 790 C CA . PHE A 1 95 ? -9.975 0.660 -4.647 1.00 82.19 95 PHE A CA 1
ATOM 791 C C . PHE A 1 95 ? -9.801 -0.632 -3.838 1.00 82.19 95 PHE A C 1
ATOM 793 O O . PHE A 1 95 ? -10.769 -1.166 -3.298 1.00 82.19 95 PHE A O 1
ATOM 800 N N . THR A 1 96 ? -8.561 -1.091 -3.665 1.00 77.56 96 THR A N 1
ATOM 801 C CA . THR A 1 96 ? -8.244 -2.327 -2.929 1.00 77.56 96 THR A CA 1
ATOM 802 C C . THR A 1 96 ? -8.621 -2.205 -1.455 1.00 77.56 96 THR A C 1
ATOM 804 O O . THR A 1 96 ? -9.247 -3.110 -0.903 1.00 77.56 96 THR A O 1
ATOM 807 N N . GLY A 1 97 ? -8.328 -1.065 -0.818 1.00 80.88 97 GLY A N 1
ATOM 808 C CA . GLY A 1 97 ? -8.725 -0.801 0.565 1.00 80.88 97 GLY A CA 1
ATOM 809 C C . GLY A 1 97 ? -10.245 -0.759 0.747 1.00 80.88 97 GLY A C 1
ATOM 810 O O . GLY A 1 97 ? -10.759 -1.285 1.736 1.00 80.88 97 GLY A O 1
ATOM 811 N N . PHE A 1 98 ? -10.981 -0.218 -0.229 1.00 84.12 98 PHE A N 1
ATOM 812 C CA . PHE A 1 98 ? -12.443 -0.219 -0.222 1.00 84.12 98 PHE A CA 1
ATOM 813 C C . PHE A 1 98 ? -13.021 -1.631 -0.382 1.00 84.12 98 PHE A C 1
ATOM 815 O O . PHE A 1 98 ? -13.861 -2.042 0.423 1.00 84.12 98 PHE A O 1
ATOM 822 N N . CYS A 1 99 ? -12.535 -2.408 -1.355 1.00 82.44 99 CYS A N 1
ATOM 823 C CA . CYS A 1 99 ? -12.927 -3.808 -1.547 1.00 82.44 99 CYS A CA 1
ATOM 824 C C . CYS A 1 99 ? -12.640 -4.658 -0.301 1.00 82.44 99 CYS A C 1
ATOM 826 O O . CYS A 1 99 ? -13.474 -5.468 0.118 1.00 82.44 99 CYS A O 1
ATOM 828 N N . TYR A 1 100 ? -11.486 -4.444 0.332 1.00 79.31 100 TYR A N 1
ATOM 829 C CA . TYR A 1 100 ? -11.108 -5.126 1.565 1.00 79.31 100 TYR A CA 1
ATOM 830 C C . TYR A 1 100 ? -12.048 -4.770 2.723 1.00 79.31 100 TYR A C 1
ATOM 832 O O . TYR A 1 100 ? -12.578 -5.656 3.396 1.00 79.31 100 TYR A O 1
ATOM 840 N N . TRP A 1 101 ? -12.338 -3.483 2.919 1.00 84.31 101 TRP A N 1
ATOM 841 C CA . TRP A 1 101 ? -13.284 -3.036 3.940 1.00 84.31 101 TRP A CA 1
ATOM 842 C C . TRP A 1 101 ? -14.698 -3.595 3.725 1.00 84.31 101 TRP A C 1
ATOM 844 O O . TRP A 1 101 ? -15.335 -4.040 4.685 1.00 84.31 101 TRP A O 1
ATOM 854 N N . LEU A 1 102 ? -15.181 -3.633 2.478 1.00 82.88 102 LEU A N 1
ATOM 855 C CA . LEU A 1 102 ? -16.460 -4.264 2.137 1.00 82.88 102 LEU A CA 1
ATOM 856 C C . LEU A 1 102 ? -16.465 -5.759 2.468 1.00 82.88 102 LEU A C 1
ATOM 858 O O . LEU A 1 102 ? -17.425 -6.246 3.068 1.00 82.88 102 LEU A O 1
ATOM 862 N N . SER A 1 103 ? -15.384 -6.466 2.143 1.00 78.25 103 SER A N 1
ATOM 863 C CA . SER A 1 103 ? -15.220 -7.891 2.454 1.00 78.25 103 SER A CA 1
ATOM 864 C C . SER A 1 103 ? -15.255 -8.141 3.963 1.00 78.25 103 SER A C 1
ATOM 866 O O . SER A 1 103 ? -15.999 -9.005 4.429 1.00 78.25 103 SER A O 1
ATOM 868 N N . LEU A 1 104 ? -14.554 -7.320 4.753 1.00 77.38 104 LEU A N 1
ATOM 869 C CA . LEU A 1 104 ? -14.606 -7.372 6.218 1.00 77.38 104 LEU A CA 1
ATOM 870 C C . LEU A 1 104 ? -16.022 -7.126 6.758 1.00 77.38 104 LEU A C 1
ATOM 872 O O . LEU A 1 104 ? -16.478 -7.828 7.662 1.00 77.38 104 LEU A O 1
ATOM 876 N N . LYS A 1 105 ? -16.747 -6.148 6.203 1.00 82.25 105 LYS A N 1
ATOM 877 C CA . LYS A 1 105 ? -18.139 -5.864 6.584 1.00 82.25 105 LYS A CA 1
ATOM 878 C C . LYS A 1 105 ? -19.088 -7.002 6.226 1.00 82.25 105 LYS A C 1
ATOM 880 O O . LYS A 1 105 ? -20.049 -7.233 6.958 1.00 82.25 105 LYS A O 1
ATOM 885 N N . TRP A 1 106 ? -18.856 -7.682 5.110 1.00 78.06 106 TRP A N 1
ATOM 886 C CA . TRP A 1 106 ? -19.645 -8.837 4.698 1.00 78.06 106 TRP A CA 1
ATOM 887 C C . TRP A 1 106 ? -19.388 -10.048 5.603 1.00 78.06 106 TRP A C 1
ATOM 889 O O . TRP A 1 106 ? -20.341 -10.632 6.118 1.00 7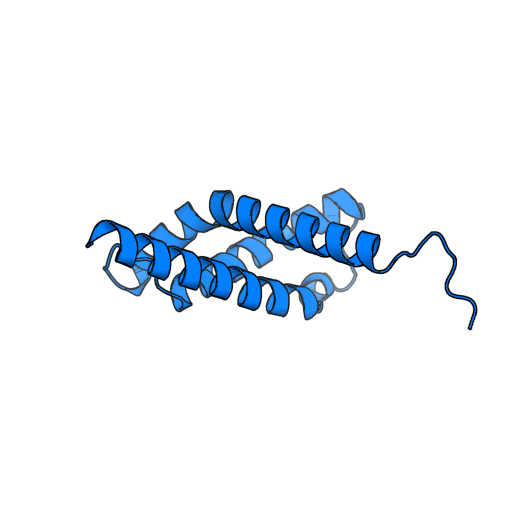8.06 106 TRP A O 1
ATOM 899 N N . LEU A 1 107 ? -18.122 -10.356 5.901 1.00 77.75 107 LEU A N 1
ATOM 900 C CA . LEU A 1 107 ? -17.744 -11.425 6.835 1.00 77.75 107 LEU A CA 1
ATOM 901 C C . LEU A 1 107 ? -18.265 -11.166 8.254 1.00 77.75 107 LEU A C 1
ATOM 903 O O . LEU A 1 107 ? -18.842 -12.056 8.872 1.00 77.75 107 LEU A O 1
ATOM 907 N N . SER A 1 108 ? -18.154 -9.928 8.743 1.00 74.50 108 SER A N 1
ATOM 908 C CA . SER A 1 108 ? -18.687 -9.544 10.056 1.00 74.50 108 SER A CA 1
ATOM 909 C C . SER A 1 108 ? -20.206 -9.696 10.151 1.00 74.50 108 SER A C 1
ATOM 911 O O . SER A 1 108 ? -20.705 -9.917 11.249 1.00 74.50 108 SER A O 1
ATOM 913 N N . ARG A 1 109 ? -20.946 -9.567 9.040 1.00 72.44 109 ARG A N 1
ATOM 914 C CA . ARG A 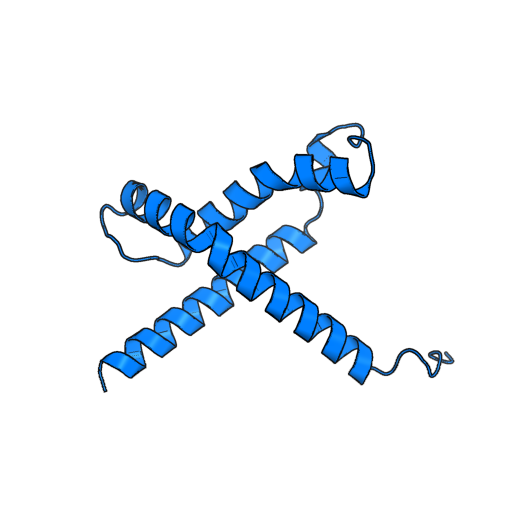1 109 ? -22.395 -9.821 9.012 1.00 72.44 109 ARG A CA 1
ATOM 915 C C . ARG A 1 109 ? -22.718 -11.313 9.025 1.00 72.44 109 ARG A C 1
ATOM 917 O O . ARG A 1 109 ? -23.684 -11.701 9.666 1.00 72.44 109 ARG A O 1
ATOM 924 N N . LYS A 1 110 ? -21.894 -12.139 8.374 1.00 63.69 110 LYS A N 1
ATOM 925 C CA . LYS A 1 110 ? -22.046 -13.602 8.362 1.00 63.69 110 LYS A CA 1
ATOM 926 C C . LYS A 1 110 ? -21.732 -14.287 9.693 1.00 63.69 110 LYS A C 1
ATOM 928 O O . LYS A 1 110 ? -22.207 -15.387 9.896 1.00 63.69 110 LYS A O 1
ATOM 933 N N . GLN A 1 111 ? -20.949 -13.678 10.582 1.00 59.06 111 GLN A N 1
ATOM 934 C CA . GLN A 1 111 ? -20.691 -14.245 11.917 1.00 59.06 111 GLN A CA 1
ATOM 935 C C . GLN A 1 111 ? -21.817 -13.987 12.935 1.00 59.06 111 GLN A C 1
ATOM 937 O O . GLN A 1 111 ? -21.735 -14.485 14.052 1.00 59.06 111 GLN A O 1
ATOM 942 N N . ILE A 1 112 ? -22.823 -13.176 12.587 1.00 53.81 112 ILE A N 1
ATOM 943 C CA . ILE A 1 112 ? -23.921 -12.770 13.487 1.00 53.81 112 ILE A CA 1
ATOM 944 C C . ILE A 1 112 ? -25.267 -13.402 13.058 1.00 53.81 112 ILE A C 1
ATOM 946 O O . ILE A 1 112 ? -26.264 -13.239 13.755 1.00 53.81 112 ILE A O 1
ATOM 950 N N . GLY A 1 113 ? -25.306 -14.130 11.935 1.00 43.94 113 GLY A N 1
ATOM 951 C CA . GLY A 1 113 ? -26.456 -14.933 11.496 1.00 43.94 113 GLY A CA 1
ATOM 952 C C . GLY A 1 113 ? -26.131 -16.413 11.562 1.00 43.94 113 GLY A C 1
ATOM 953 O O . GLY A 1 113 ? -27.065 -17.185 11.857 1.00 43.94 113 GLY A O 1
#

Sequence (113 aa):
MTLNAEFNLYSIGVILLAHFLFYLLFYGLLIIPFAYIISYFLARKSRLNLMSIFISGTAIWILISPIAHLFFVGSFPSPWWNIYKIYSFYLMILFTGFCYWLSLKWLSRKQIG

Radius of gyration: 17.46 Å; chains: 1; bounding box: 45×29×57 Å

pLDDT: mean 74.31, std 10.13, range [40.59, 87.56]